Protein AF-A0A950UII6-F1 (afdb_monomer)

Sequence (165 aa):
MKGSTHRRCYCRDPKTGKPLGKSCPKLQGNRKHGSYSIRQELPPREDGTRRSFSRAGYESLKAAQADLNHIRALLGLADTDDPEGTALIAAMLEEVGAEKAPLPDVEETRRRLKSGQDLIGRLTVGEWLDQWLAGKRIRKSGLNRYEMDIRVHLKPHIGHHRLED

Solvent-accessible surface area (backbone atoms only — not comparable to full-atom values): 9520 Å² total; per-residue (Å²): 126,66,63,49,75,50,79,49,50,84,54,53,38,91,88,76,68,45,72,38,54,91,74,27,63,60,52,73,77,31,89,83,44,51,31,23,24,37,39,33,54,42,69,53,48,95,88,65,48,84,46,60,34,50,53,70,74,28,93,36,68,65,59,32,50,49,54,55,50,50,54,51,53,47,66,61,64,37,57,96,88,33,66,64,53,43,47,49,50,38,53,31,46,42,49,34,35,73,72,65,49,76,83,77,60,61,67,62,51,45,54,30,56,77,68,72,41,76,81,40,78,68,50,20,42,33,57,47,50,52,55,55,57,72,70,59,89,69,59,66,71,58,51,54,48,52,53,48,46,40,66,71,56,42,35,78,75,49,18,82,40,39,68,80,113

Structure (mmCIF, N/CA/C/O backbone):
data_AF-A0A950UII6-F1
#
_entry.id   AF-A0A950UII6-F1
#
loop_
_atom_site.group_PDB
_atom_site.id
_atom_site.type_symbol
_atom_site.label_atom_id
_atom_site.label_alt_id
_atom_site.label_comp_id
_atom_site.label_asym_id
_atom_site.label_entity_id
_atom_site.label_seq_id
_atom_site.pdbx_PDB_ins_code
_atom_site.Cartn_x
_atom_site.Cartn_y
_atom_site.Cartn_z
_atom_site.occupancy
_atom_site.B_iso_or_equiv
_atom_site.auth_seq_id
_atom_site.auth_comp_id
_atom_site.auth_asym_id
_atom_site.auth_atom_id
_atom_site.pdbx_PDB_model_num
ATOM 1 N N . MET A 1 1 ? 4.488 10.845 5.126 1.00 65.50 1 MET A N 1
ATOM 2 C CA . MET A 1 1 ? 3.059 10.553 4.834 1.00 65.50 1 MET A CA 1
ATOM 3 C C . MET A 1 1 ? 2.348 10.048 6.086 1.00 65.50 1 MET A C 1
ATOM 5 O O . MET A 1 1 ? 2.973 9.355 6.881 1.00 65.50 1 MET A O 1
ATOM 9 N N . LYS A 1 2 ? 1.071 10.397 6.300 1.00 83.75 2 LYS A N 1
ATOM 10 C CA . LYS A 1 2 ? 0.334 10.012 7.518 1.00 83.75 2 LYS A CA 1
ATOM 11 C C . LYS A 1 2 ? -0.281 8.616 7.364 1.00 83.75 2 LYS A C 1
ATOM 13 O O . LYS A 1 2 ? -0.979 8.342 6.394 1.00 83.75 2 LYS A O 1
ATOM 18 N N . GLY A 1 3 ? -0.052 7.766 8.359 1.00 91.69 3 GLY A N 1
ATOM 19 C CA . GLY A 1 3 ? -0.739 6.487 8.512 1.00 91.69 3 GLY A CA 1
ATOM 20 C C . GLY A 1 3 ? -1.225 6.320 9.940 1.00 91.69 3 GLY A C 1
ATOM 21 O O . GLY A 1 3 ? -0.603 6.839 10.868 1.00 91.69 3 GLY A O 1
ATOM 22 N N . SER A 1 4 ? -2.344 5.631 10.113 1.00 95.56 4 SER A N 1
ATOM 23 C CA . SER A 1 4 ? -2.997 5.464 11.407 1.00 95.56 4 SER A CA 1
ATOM 24 C C . SER A 1 4 ? -3.600 4.078 11.546 1.00 95.56 4 SER A C 1
ATOM 26 O O . SER A 1 4 ? -4.084 3.485 10.580 1.00 95.56 4 SER A O 1
ATOM 28 N N . THR A 1 5 ? -3.603 3.592 12.780 1.00 96.12 5 THR A N 1
ATOM 29 C CA . THR A 1 5 ? -4.408 2.450 13.198 1.00 96.12 5 THR A CA 1
ATOM 30 C C . THR A 1 5 ? -5.695 2.956 13.839 1.00 96.12 5 THR A C 1
ATOM 32 O O . THR A 1 5 ? -5.662 3.897 14.634 1.00 96.12 5 THR A O 1
ATOM 35 N N . HIS A 1 6 ? -6.823 2.316 13.567 1.00 92.38 6 HIS A N 1
ATOM 36 C CA . HIS A 1 6 ? -8.079 2.603 14.253 1.00 92.38 6 HIS A CA 1
ATOM 37 C C . HIS A 1 6 ? -8.842 1.313 14.549 1.00 92.38 6 HIS A C 1
ATOM 39 O O . HIS A 1 6 ? -8.631 0.290 13.905 1.00 92.38 6 HIS A O 1
ATOM 45 N N . ARG A 1 7 ? -9.773 1.359 15.504 1.00 91.62 7 ARG A N 1
ATOM 46 C CA . ARG A 1 7 ? -10.685 0.244 15.786 1.00 91.62 7 ARG A CA 1
ATOM 47 C C . ARG A 1 7 ? -12.067 0.551 15.228 1.00 91.62 7 ARG A C 1
ATOM 49 O O . ARG A 1 7 ? -12.566 1.664 15.394 1.00 91.62 7 ARG A O 1
ATOM 56 N N . ARG A 1 8 ? -12.684 -0.425 14.562 1.00 89.12 8 ARG A N 1
ATOM 57 C CA . ARG A 1 8 ? -14.028 -0.303 13.986 1.00 89.12 8 ARG A CA 1
ATOM 58 C C . ARG A 1 8 ? -14.898 -1.469 14.441 1.00 89.12 8 ARG A C 1
ATOM 60 O O . ARG A 1 8 ? -14.445 -2.607 14.464 1.00 89.12 8 ARG A O 1
ATOM 67 N N . CYS A 1 9 ? -16.153 -1.184 14.772 1.00 91.56 9 CYS A N 1
ATOM 68 C CA . CYS A 1 9 ? -17.200 -2.195 14.902 1.00 91.56 9 CYS A CA 1
ATOM 69 C C . CYS A 1 9 ? -18.303 -1.932 13.872 1.00 91.56 9 CYS A C 1
ATOM 71 O O . CYS A 1 9 ? -18.427 -0.817 13.361 1.00 91.56 9 CYS A O 1
ATOM 73 N N . TYR A 1 10 ? -19.111 -2.955 13.604 1.00 89.44 10 TYR A N 1
ATOM 74 C CA . TYR A 1 10 ? -20.252 -2.885 12.686 1.00 89.44 10 TYR A CA 1
ATOM 75 C C . TYR A 1 10 ? -21.601 -2.853 13.416 1.00 89.44 10 TYR A C 1
ATOM 77 O O . TYR A 1 10 ? -22.639 -3.086 12.801 1.00 89.44 10 TYR A O 1
ATOM 85 N N . CYS A 1 11 ? -21.612 -2.564 14.723 1.00 93.25 11 CYS A N 1
ATOM 86 C CA . CYS A 1 11 ? -22.861 -2.406 15.459 1.00 93.25 11 CYS A CA 1
ATOM 87 C C . CYS A 1 11 ? -23.710 -1.283 14.859 1.00 93.25 11 CYS A C 1
ATOM 89 O O . CYS A 1 11 ? -23.206 -0.204 14.535 1.00 93.25 11 CYS A O 1
ATOM 91 N N . ARG A 1 12 ? -25.009 -1.548 14.756 1.00 94.69 12 ARG A N 1
ATOM 92 C CA . ARG A 1 12 ? -26.017 -0.603 14.288 1.00 94.69 12 ARG A CA 1
ATOM 93 C C . ARG A 1 12 ? -26.917 -0.198 15.444 1.00 94.69 12 ARG A C 1
ATOM 95 O O . ARG A 1 12 ? -27.123 -0.975 16.375 1.00 94.69 12 ARG A O 1
ATOM 102 N N . ASP A 1 13 ? -27.405 1.028 15.384 1.00 92.25 13 ASP A N 1
ATOM 103 C CA . ASP A 1 13 ? -28.445 1.521 16.271 1.00 92.25 13 ASP A CA 1
ATOM 104 C C . ASP A 1 13 ? -29.728 0.701 16.036 1.00 92.25 13 ASP A C 1
ATOM 106 O O . ASP A 1 13 ? -30.201 0.658 14.897 1.00 92.25 13 ASP A O 1
ATOM 110 N N . PRO A 1 14 ? -30.302 0.057 17.068 1.00 90.94 14 PRO A N 1
ATOM 111 C CA . PRO A 1 14 ? -31.532 -0.719 16.928 1.00 90.94 14 PRO A CA 1
ATOM 112 C C . PRO A 1 14 ? -32.736 0.098 16.441 1.00 90.94 14 PRO A C 1
ATOM 114 O O . PRO A 1 14 ? -33.626 -0.464 15.813 1.00 90.94 14 PRO A O 1
ATOM 117 N N . LYS A 1 15 ? -32.780 1.407 16.725 1.00 92.19 15 LYS A N 1
ATOM 118 C CA . LYS A 1 15 ? -33.904 2.283 16.361 1.00 92.19 15 LYS A CA 1
ATOM 119 C C . LYS A 1 15 ? -33.768 2.852 14.954 1.00 92.19 15 LYS A C 1
ATOM 121 O O . LYS A 1 15 ? -34.756 2.961 14.240 1.00 92.19 15 LYS A O 1
ATOM 126 N N . THR A 1 16 ? -32.556 3.247 14.563 1.00 93.00 16 THR A N 1
ATOM 127 C CA . THR A 1 16 ? -32.321 3.952 13.288 1.00 93.00 16 THR A CA 1
ATOM 128 C C . THR A 1 16 ? -31.671 3.083 12.210 1.00 93.00 16 THR A C 1
ATOM 130 O O . THR A 1 16 ? -31.587 3.501 11.057 1.00 93.00 16 THR A O 1
ATOM 133 N N . GLY A 1 17 ? -31.152 1.901 12.561 1.00 91.81 17 GLY A N 1
ATOM 134 C CA . GLY A 1 17 ? -30.419 1.006 11.658 1.00 91.81 17 GLY A CA 1
ATOM 135 C C . GLY A 1 17 ? -29.048 1.534 11.208 1.00 91.81 17 GLY A C 1
ATOM 136 O O . GLY A 1 17 ? -28.323 0.843 10.481 1.00 91.81 17 GLY A O 1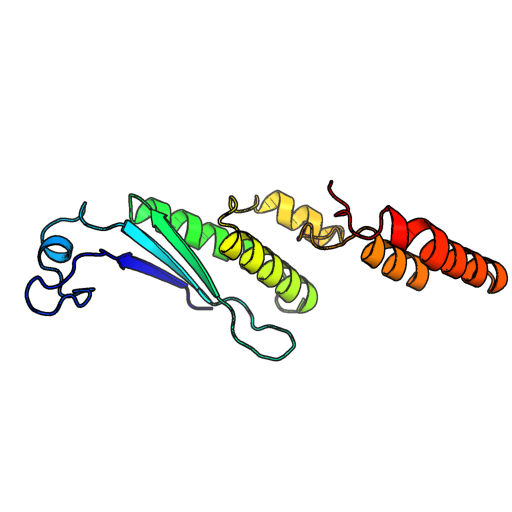
ATOM 137 N N . LYS A 1 18 ? -28.659 2.744 11.629 1.00 92.50 18 LYS A N 1
ATOM 138 C CA . LYS A 1 18 ? -27.408 3.399 11.229 1.00 92.50 18 LYS A CA 1
ATOM 139 C C . LYS A 1 18 ? -26.211 2.830 12.005 1.00 92.50 18 LYS A C 1
ATOM 141 O O . LYS A 1 18 ? -26.363 2.456 13.168 1.00 92.50 18 LYS A O 1
ATOM 146 N N . PRO A 1 19 ? -25.006 2.759 11.408 1.00 91.81 19 PRO A N 1
ATOM 147 C CA . PRO A 1 19 ? -23.803 2.336 12.125 1.00 91.81 19 PRO A CA 1
ATOM 148 C C . PRO A 1 19 ? -23.490 3.256 13.315 1.00 91.81 19 PRO A C 1
ATOM 150 O O . PRO A 1 19 ? -23.408 4.470 13.151 1.00 91.81 19 PRO A O 1
ATOM 153 N N . LEU A 1 20 ? -23.243 2.679 14.495 1.00 91.38 20 LEU A N 1
ATOM 154 C CA . LEU A 1 20 ? -22.905 3.434 15.713 1.00 91.38 20 LEU A CA 1
ATOM 155 C C . LEU A 1 20 ? -21.486 4.023 15.677 1.00 91.38 20 LEU A C 1
ATOM 157 O O . LEU A 1 20 ? -21.192 5.006 16.356 1.00 91.38 20 LEU A O 1
ATOM 161 N N . GLY A 1 21 ? -20.577 3.404 14.918 1.00 88.88 21 GLY A N 1
ATOM 162 C CA . GLY A 1 21 ? -19.193 3.858 14.792 1.00 88.88 21 GLY A CA 1
ATOM 163 C C . GLY A 1 21 ? -18.479 3.986 16.145 1.00 88.88 21 GLY A C 1
ATOM 164 O O . GLY A 1 21 ? -18.474 3.052 16.948 1.00 88.88 21 GLY A O 1
ATOM 165 N N . LYS A 1 22 ? -17.863 5.151 16.393 1.00 86.38 22 LYS A N 1
ATOM 166 C CA . LYS A 1 22 ? -17.130 5.455 17.639 1.00 86.38 22 LYS A CA 1
ATOM 167 C C . LYS A 1 22 ? -18.037 5.572 18.870 1.00 86.38 22 LYS A C 1
ATOM 169 O O . LYS A 1 22 ? -17.556 5.392 19.987 1.00 86.38 22 LYS A O 1
ATOM 174 N N . SER A 1 23 ? -19.326 5.837 18.669 1.00 88.88 23 SER A N 1
ATOM 175 C CA . SER A 1 23 ? -20.318 5.970 19.741 1.00 88.88 23 SER A CA 1
ATOM 176 C C . SER A 1 23 ? -20.848 4.621 20.227 1.00 88.88 23 SER A C 1
ATOM 178 O O . SER A 1 23 ? -21.702 4.582 21.103 1.00 88.88 23 SER A O 1
ATOM 180 N N . CYS A 1 24 ? -20.376 3.502 19.665 1.00 92.12 24 CYS A N 1
ATOM 181 C CA . CYS A 1 24 ? -20.796 2.178 20.100 1.00 92.12 24 CYS A CA 1
ATOM 182 C C . CYS A 1 24 ? -20.347 1.909 21.553 1.00 92.12 24 CYS A C 1
ATOM 184 O O . CYS A 1 24 ? -19.142 1.805 21.802 1.00 92.12 24 CYS A O 1
ATOM 186 N N . PRO A 1 25 ? -21.278 1.695 22.504 1.00 90.69 25 PRO A N 1
ATOM 187 C CA . PRO A 1 25 ? -20.917 1.442 23.901 1.00 90.69 25 PRO A CA 1
ATOM 188 C C . PRO A 1 25 ? -20.102 0.156 24.066 1.00 90.69 25 PRO A C 1
ATOM 190 O O . PRO A 1 25 ? -19.146 0.116 24.835 1.00 90.69 25 PRO A O 1
ATOM 193 N N . LYS A 1 26 ? -20.413 -0.884 23.276 1.00 90.56 26 LYS A N 1
ATOM 194 C CA . LYS A 1 26 ? -19.656 -2.148 23.264 1.00 90.56 26 LYS A CA 1
ATOM 195 C C . LYS A 1 26 ? -18.217 -1.941 22.799 1.00 90.56 26 LYS A C 1
ATOM 197 O O . LYS A 1 26 ? -17.312 -2.577 23.328 1.00 90.56 26 LYS A O 1
ATOM 202 N N . LEU A 1 27 ? -17.999 -1.030 21.847 1.00 90.44 27 LEU A N 1
ATOM 203 C CA . LEU A 1 27 ? -16.665 -0.671 21.373 1.00 90.44 27 LEU A CA 1
ATOM 204 C C . LEU A 1 27 ? -15.870 0.067 22.445 1.00 90.44 27 LEU A C 1
ATOM 206 O O . LEU A 1 27 ? -14.667 -0.139 22.527 1.00 90.44 27 LEU A O 1
ATOM 210 N N . GLN A 1 28 ? -16.500 0.922 23.248 1.00 85.88 28 GLN A N 1
ATOM 211 C CA . GLN A 1 28 ? -15.811 1.664 24.308 1.00 85.88 28 GLN A CA 1
ATOM 212 C C . GLN A 1 28 ? -15.541 0.784 25.538 1.00 85.88 28 GLN A C 1
ATOM 214 O O . GLN A 1 28 ? -14.437 0.812 26.075 1.00 85.88 28 GLN A O 1
ATOM 219 N N . GLY A 1 29 ? -16.516 -0.042 25.932 1.00 87.25 29 GLY A N 1
ATOM 220 C CA . GLY A 1 29 ? -16.453 -0.875 27.135 1.00 87.25 29 GLY A CA 1
ATOM 221 C C . GLY A 1 29 ? -15.699 -2.199 26.983 1.00 87.25 29 GLY A C 1
ATOM 222 O O . GLY A 1 29 ? -15.265 -2.762 27.983 1.00 87.25 29 GLY A O 1
ATOM 223 N N . ASN A 1 30 ? -15.507 -2.715 25.762 1.00 88.06 30 ASN A N 1
ATOM 224 C CA . ASN A 1 30 ? -14.820 -3.988 25.538 1.00 88.06 30 ASN A CA 1
ATOM 225 C C . ASN A 1 30 ? -13.742 -3.872 24.454 1.00 88.06 30 ASN A C 1
ATOM 227 O O . ASN A 1 30 ? -14.026 -3.631 23.281 1.00 88.06 30 ASN A O 1
ATOM 231 N N . ARG A 1 31 ? -12.481 -4.123 24.828 1.00 82.44 31 ARG A N 1
ATOM 232 C CA . ARG A 1 31 ? -11.347 -4.068 23.892 1.00 82.44 31 ARG A CA 1
ATOM 233 C C . ARG A 1 31 ? -11.380 -5.147 22.807 1.00 82.44 31 ARG A C 1
ATOM 235 O O . ARG A 1 31 ? -10.816 -4.903 21.745 1.00 82.44 31 ARG A O 1
ATOM 242 N N . LYS A 1 32 ? -12.047 -6.279 23.062 1.00 85.31 32 LYS A N 1
ATOM 243 C CA . LYS A 1 32 ? -12.266 -7.369 22.095 1.00 85.31 32 LYS A CA 1
ATOM 244 C C 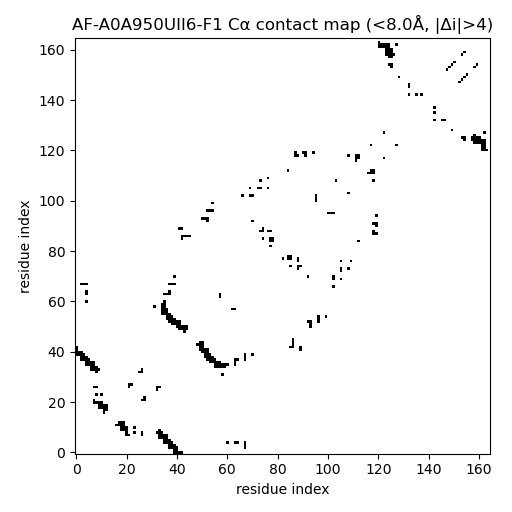. LYS A 1 32 ? -13.428 -7.089 21.136 1.00 85.31 32 LYS A C 1
ATOM 246 O O . LYS A 1 32 ? -13.679 -7.879 20.235 1.00 85.31 32 LYS A O 1
ATOM 251 N N . HIS A 1 33 ? -14.180 -6.005 21.342 1.00 90.75 33 HIS A N 1
ATOM 252 C CA . HIS A 1 33 ? -15.276 -5.650 20.454 1.00 90.75 33 HIS A CA 1
ATOM 253 C C . HIS A 1 33 ? -14.771 -4.851 19.249 1.00 90.75 33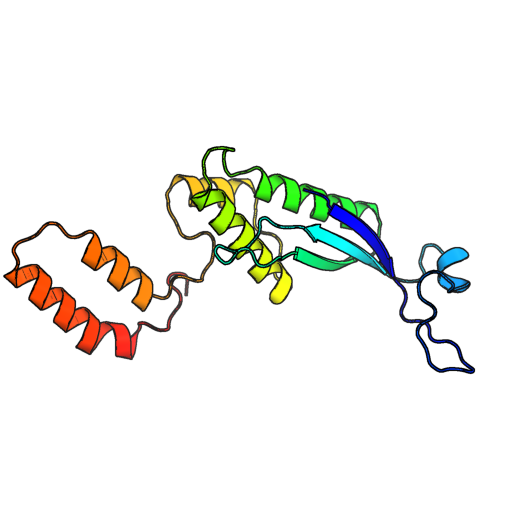 HIS A C 1
ATOM 255 O O . HIS A 1 33 ? -14.146 -3.801 19.398 1.00 90.75 33 HIS A O 1
ATOM 261 N N . GLY A 1 34 ? -15.112 -5.320 18.049 1.00 90.69 34 GLY A N 1
ATOM 262 C CA . GLY A 1 34 ? -14.625 -4.753 16.796 1.00 90.69 34 GLY A CA 1
ATOM 263 C C . GLY A 1 34 ? -13.226 -5.246 16.427 1.00 90.69 34 GLY A C 1
ATOM 264 O O . GLY A 1 34 ? -12.565 -5.931 17.199 1.00 90.69 34 GLY A O 1
ATOM 265 N N . SER A 1 35 ? -12.780 -4.880 15.231 1.00 93.06 35 SER A N 1
ATOM 266 C CA . SER A 1 35 ? -11.463 -5.239 14.702 1.00 93.06 35 SER A CA 1
ATOM 267 C C . SER A 1 35 ? -10.589 -4.001 14.566 1.00 93.06 35 SER A C 1
ATOM 269 O O . SER A 1 35 ? -11.084 -2.906 14.259 1.00 93.06 35 SER A O 1
ATOM 271 N N . TYR A 1 36 ? -9.284 -4.174 14.735 1.00 95.00 36 TYR A N 1
ATOM 272 C CA . TYR A 1 36 ? -8.328 -3.147 14.353 1.00 95.00 36 TYR A CA 1
ATOM 273 C C . TYR A 1 36 ? -8.216 -3.078 12.826 1.00 95.00 36 TYR A C 1
ATOM 275 O O . TYR A 1 36 ? -8.525 -4.018 12.087 1.00 95.00 36 TYR A O 1
ATOM 283 N N . SER A 1 37 ? -7.860 -1.905 12.333 1.00 95.38 37 SER A N 1
ATOM 284 C CA . SER A 1 37 ? -7.689 -1.606 10.918 1.00 95.38 37 SER A CA 1
ATOM 285 C C . SER A 1 37 ? -6.599 -0.564 10.763 1.00 95.38 37 SER A C 1
ATOM 287 O O . SER A 1 37 ? -6.337 0.215 11.684 1.00 95.38 37 SER A O 1
ATOM 289 N N . ILE A 1 38 ? -5.990 -0.540 9.589 1.00 97.12 38 ILE A N 1
ATOM 290 C CA . ILE A 1 38 ? -4.964 0.418 9.219 1.00 97.12 38 ILE A CA 1
ATOM 291 C C . ILE A 1 38 ? -5.399 1.212 8.001 1.00 97.12 38 ILE A C 1
ATOM 293 O O . ILE A 1 38 ? -6.121 0.722 7.125 1.00 97.12 38 ILE A O 1
ATOM 297 N N . ARG A 1 39 ? -4.927 2.452 7.955 1.00 97.00 39 ARG A N 1
ATOM 298 C CA . ARG A 1 39 ? -4.977 3.305 6.777 1.00 97.00 39 ARG A CA 1
ATOM 299 C C . ARG A 1 39 ? -3.648 4.032 6.647 1.00 97.00 39 ARG A C 1
ATOM 301 O O . ARG A 1 39 ? -3.227 4.693 7.594 1.00 97.00 39 ARG A O 1
ATOM 308 N N . GLN A 1 40 ? -3.022 3.932 5.485 1.00 97.56 40 GLN A N 1
ATOM 309 C CA . GLN A 1 40 ? -1.789 4.629 5.137 1.00 97.56 40 GLN A CA 1
ATOM 310 C 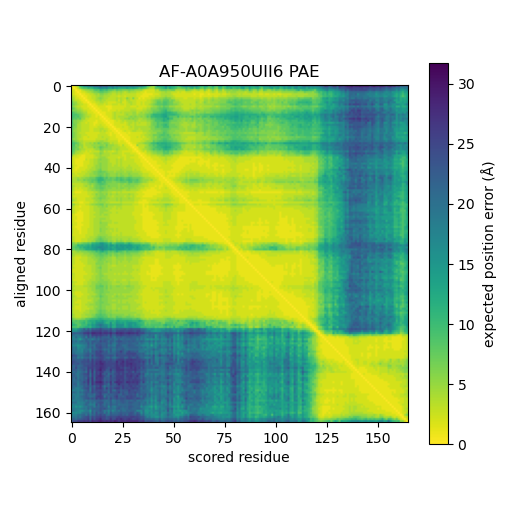C . GLN A 1 40 ? -2.034 5.399 3.840 1.00 97.56 40 GLN A C 1
ATOM 312 O O . GLN A 1 40 ? -2.414 4.811 2.831 1.00 97.56 40 GLN A O 1
ATOM 317 N N . GLU A 1 41 ? -1.849 6.717 3.870 1.00 96.94 41 GLU A N 1
ATOM 318 C CA . GLU A 1 41 ? -1.810 7.500 2.631 1.00 96.94 41 GLU A CA 1
ATOM 319 C C . GLU A 1 41 ? -0.565 7.087 1.839 1.00 96.94 41 GLU A C 1
ATOM 321 O O . GLU A 1 41 ? 0.524 6.971 2.418 1.00 96.94 41 GLU A O 1
ATOM 326 N N . LEU A 1 42 ? -0.747 6.839 0.545 1.00 95.88 42 LEU A N 1
ATOM 327 C CA . LEU A 1 42 ? 0.324 6.503 -0.387 1.00 95.88 42 LEU A CA 1
ATOM 328 C C . LEU A 1 42 ? 0.689 7.756 -1.202 1.00 95.88 42 LEU A C 1
ATOM 330 O O . LEU A 1 42 ? -0.131 8.678 -1.286 1.00 95.88 42 LEU A O 1
ATOM 334 N N . PRO A 1 43 ? 1.887 7.806 -1.813 1.00 93.69 43 PRO A N 1
ATOM 335 C CA . PRO A 1 43 ? 2.202 8.799 -2.837 1.00 93.69 43 PRO A CA 1
ATOM 336 C C . PRO A 1 43 ? 1.080 8.881 -3.885 1.00 93.69 43 PRO A C 1
ATOM 338 O O . PRO A 1 43 ? 0.501 7.837 -4.209 1.00 93.69 43 PRO A O 1
ATOM 341 N N . PRO A 1 44 ? 0.735 10.076 -4.394 1.00 92.12 44 PRO A N 1
ATOM 342 C CA . PRO A 1 44 ? -0.316 10.221 -5.398 1.00 92.12 44 PRO A CA 1
ATOM 343 C C . PRO A 1 44 ? 0.028 9.459 -6.686 1.00 92.12 44 PRO A C 1
ATOM 345 O O . PRO A 1 44 ? 1.158 9.007 -6.886 1.00 92.12 44 PRO A O 1
ATOM 348 N N . ARG A 1 45 ? -0.977 9.277 -7.541 1.00 88.94 45 ARG A N 1
ATOM 349 C CA . ARG A 1 45 ? -0.770 8.804 -8.914 1.00 88.94 45 ARG A CA 1
ATOM 350 C C . ARG A 1 45 ? -0.148 9.917 -9.768 1.00 88.94 45 ARG A C 1
ATOM 352 O O . ARG A 1 45 ? -0.118 11.072 -9.346 1.00 88.94 45 ARG A O 1
ATOM 359 N N . GLU A 1 46 ? 0.299 9.578 -10.975 1.00 82.19 46 GLU A N 1
ATOM 360 C CA . GLU A 1 46 ? 0.858 10.548 -11.934 1.00 82.19 46 GLU A CA 1
ATOM 361 C C . GLU A 1 46 ? -0.131 11.664 -12.300 1.00 82.19 46 GLU A C 1
ATOM 363 O O . GLU A 1 46 ? 0.260 12.817 -12.443 1.00 82.19 46 GLU A O 1
ATOM 368 N N . ASP A 1 47 ? -1.427 11.346 -12.359 1.00 85.81 47 ASP A N 1
ATOM 369 C CA . ASP A 1 47 ? -2.511 12.313 -12.586 1.00 85.81 47 ASP A CA 1
ATOM 370 C C . ASP A 1 47 ? -2.821 13.202 -11.359 1.00 85.81 47 ASP A C 1
ATOM 372 O O . ASP A 1 47 ? -3.760 14.000 -11.375 1.00 85.81 47 ASP A O 1
ATOM 376 N N . GLY A 1 48 ? -2.058 13.060 -10.270 1.00 88.38 48 GLY A N 1
ATOM 377 C CA . GLY A 1 48 ? -2.236 13.792 -9.017 1.00 88.38 48 GLY A CA 1
ATOM 378 C C . GLY A 1 48 ? -3.375 13.274 -8.134 1.00 88.38 48 GLY A C 1
ATOM 379 O O . GLY A 1 48 ? -3.578 13.791 -7.029 1.00 88.38 48 GLY A O 1
ATOM 380 N N . THR A 1 49 ? -4.119 12.249 -8.561 1.00 91.56 49 THR A N 1
ATOM 381 C CA . THR A 1 49 ? -5.198 11.686 -7.747 1.00 91.56 49 THR A CA 1
ATOM 382 C C . THR A 1 49 ? -4.646 10.961 -6.521 1.00 91.56 49 THR A C 1
ATOM 384 O O . THR A 1 49 ? -3.562 10.366 -6.504 1.00 91.56 49 THR A O 1
ATOM 387 N N . ARG A 1 50 ? -5.410 11.041 -5.428 1.00 94.38 50 ARG A N 1
ATOM 388 C CA . ARG A 1 50 ? -5.024 10.462 -4.140 1.00 94.38 50 ARG A CA 1
ATOM 389 C C . ARG A 1 50 ? -5.289 8.963 -4.118 1.00 94.38 50 ARG A C 1
ATOM 391 O O . ARG A 1 50 ? -6.355 8.511 -4.525 1.00 94.38 50 ARG A O 1
ATOM 398 N N . ARG A 1 51 ? -4.374 8.219 -3.497 1.00 94.44 51 ARG A N 1
ATOM 399 C CA . ARG A 1 51 ? -4.539 6.796 -3.181 1.00 94.44 51 ARG A CA 1
ATOM 400 C C . ARG A 1 51 ? -4.108 6.479 -1.755 1.00 94.44 51 ARG A C 1
ATOM 402 O O . ARG A 1 51 ? -3.333 7.202 -1.130 1.00 94.44 51 ARG A O 1
ATOM 409 N N . SER A 1 52 ? -4.647 5.393 -1.213 1.00 95.69 52 SER A N 1
ATOM 410 C CA . SER A 1 52 ? -4.372 4.966 0.157 1.00 95.69 52 SER A CA 1
ATOM 411 C C . SER A 1 52 ? -4.421 3.454 0.279 1.00 95.69 52 SER A C 1
ATOM 413 O O . SER A 1 52 ? -5.333 2.830 -0.257 1.00 95.69 52 SER A O 1
ATOM 415 N N . PHE A 1 53 ? -3.532 2.895 1.087 1.00 97.31 53 PHE A N 1
ATOM 416 C CA . PHE A 1 53 ? -3.628 1.520 1.543 1.00 97.31 53 PHE A CA 1
ATOM 417 C C . PHE A 1 53 ? -4.587 1.437 2.732 1.00 97.31 53 PHE A C 1
ATOM 419 O O . PHE A 1 53 ? -4.480 2.225 3.679 1.00 97.31 53 PHE A O 1
ATOM 426 N N . SER A 1 54 ? -5.495 0.461 2.734 1.00 95.81 54 SER A N 1
ATOM 427 C CA . SER A 1 54 ? -6.283 0.133 3.920 1.00 95.81 54 SER A CA 1
ATOM 428 C C . SER A 1 54 ? -6.466 -1.368 4.071 1.00 95.81 54 SER A C 1
ATOM 430 O O . SER A 1 54 ? -6.751 -2.067 3.106 1.00 95.81 54 SER A O 1
ATOM 432 N N . ARG A 1 55 ? -6.338 -1.853 5.307 1.00 95.56 55 ARG A N 1
ATOM 433 C CA . ARG A 1 55 ? -6.612 -3.245 5.672 1.00 95.56 55 ARG A CA 1
ATOM 434 C C . ARG A 1 55 ? -7.316 -3.296 7.021 1.00 95.56 55 ARG A C 1
ATOM 436 O O . ARG A 1 55 ? -7.054 -2.477 7.899 1.00 95.56 55 ARG A O 1
ATOM 443 N N . ALA A 1 56 ? -8.229 -4.241 7.184 1.00 93.44 56 ALA A N 1
ATOM 444 C CA . ALA A 1 56 ? -8.998 -4.455 8.405 1.00 93.44 56 ALA A CA 1
ATOM 445 C C . ALA A 1 56 ? -8.921 -5.924 8.833 1.00 93.44 56 ALA A C 1
ATOM 447 O O . ALA A 1 56 ? -8.423 -6.756 8.083 1.00 93.44 56 ALA A O 1
ATOM 448 N N . GLY A 1 57 ? -9.446 -6.236 10.020 1.00 92.88 57 GLY A N 1
ATOM 449 C CA . GLY A 1 57 ? -9.525 -7.613 10.519 1.00 92.88 57 GLY A CA 1
ATOM 450 C C . GLY A 1 57 ? -8.408 -8.005 11.484 1.00 92.88 57 GLY A C 1
ATOM 451 O O . GLY A 1 57 ? -8.297 -9.171 11.833 1.00 92.88 57 GLY A O 1
ATOM 452 N N . TYR A 1 58 ? -7.606 -7.053 11.960 1.00 94.69 58 TYR A N 1
ATOM 453 C CA . TYR A 1 58 ? -6.566 -7.347 12.943 1.00 94.69 58 TYR A CA 1
ATOM 454 C C . TYR A 1 58 ? -7.168 -7.595 14.331 1.00 94.69 58 TYR A C 1
ATOM 456 O O . TYR A 1 58 ? -7.989 -6.806 14.817 1.00 94.69 58 TYR A O 1
ATOM 464 N N . GLU A 1 59 ? -6.692 -8.645 14.998 1.00 91.38 59 GLU A N 1
ATOM 465 C CA . GLU A 1 59 ? -7.120 -9.023 16.351 1.00 91.38 59 GLU A CA 1
ATOM 466 C C . GLU A 1 59 ? -6.552 -8.104 17.441 1.00 91.38 59 GLU A C 1
ATOM 468 O O . GLU A 1 59 ? -7.139 -7.950 18.513 1.00 91.38 59 GLU A O 1
ATOM 473 N N . SER A 1 60 ? -5.413 -7.457 17.177 1.00 93.25 60 SER A N 1
ATOM 474 C CA . SER A 1 60 ? -4.740 -6.591 18.143 1.00 93.25 60 SER A CA 1
ATOM 475 C C . SER A 1 60 ? -4.184 -5.319 17.511 1.00 93.25 60 SER A C 1
ATOM 477 O O . SER A 1 60 ? -3.844 -5.276 16.326 1.00 93.25 60 SER A O 1
ATOM 479 N N . LEU A 1 61 ? -4.033 -4.280 18.341 1.00 94.06 61 LEU 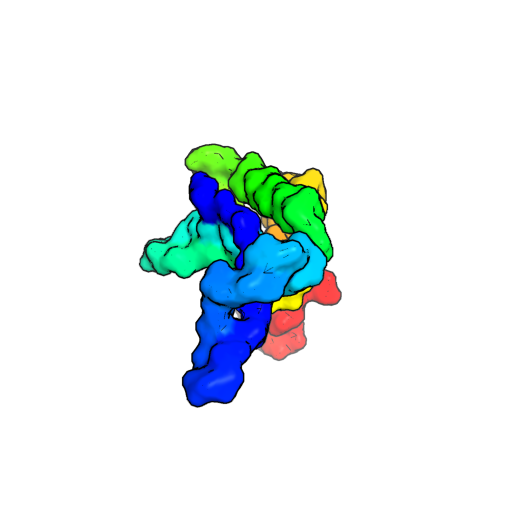A N 1
ATOM 480 C CA . LEU A 1 61 ? -3.343 -3.048 17.959 1.00 94.06 61 LEU A CA 1
ATOM 481 C C . LEU A 1 61 ? -1.897 -3.328 17.533 1.00 94.06 61 LEU A C 1
ATOM 483 O O . LEU A 1 61 ? -1.419 -2.719 16.585 1.00 94.06 61 LEU A O 1
ATOM 487 N N . LYS A 1 62 ? -1.217 -4.260 18.215 1.00 96.44 62 LYS A N 1
ATOM 488 C CA . LYS A 1 62 ? 0.170 -4.631 17.916 1.00 96.44 62 LYS A CA 1
ATOM 489 C C . LYS A 1 62 ? 0.301 -5.216 16.508 1.00 96.44 62 LYS A C 1
ATOM 491 O O . LYS A 1 62 ? 1.187 -4.792 15.780 1.00 96.44 62 LYS A O 1
ATOM 496 N N . ALA A 1 63 ? -0.596 -6.125 16.116 1.00 96.56 63 ALA A N 1
ATOM 497 C CA . ALA A 1 63 ? -0.606 -6.698 14.768 1.00 96.56 63 ALA A CA 1
ATOM 498 C C . ALA A 1 63 ? -0.872 -5.627 13.697 1.00 96.56 63 ALA A C 1
ATOM 500 O O . ALA A 1 63 ? -0.131 -5.524 12.727 1.00 96.56 63 ALA A O 1
ATOM 501 N N . ALA A 1 64 ? -1.865 -4.758 13.922 1.00 96.94 64 ALA A N 1
ATOM 502 C CA . ALA A 1 64 ? -2.137 -3.638 13.022 1.00 96.94 64 ALA A CA 1
ATOM 503 C C . ALA A 1 64 ? -0.931 -2.685 12.903 1.00 96.94 64 ALA A C 1
ATOM 505 O O . ALA A 1 64 ? -0.585 -2.236 11.814 1.00 96.94 64 ALA A O 1
ATOM 506 N N . GLN A 1 65 ? -0.266 -2.379 14.018 1.00 97.31 65 GLN A N 1
ATOM 507 C CA . GLN A 1 65 ? 0.903 -1.503 14.021 1.00 97.31 65 GLN A CA 1
ATOM 508 C C . GLN A 1 65 ? 2.115 -2.142 13.329 1.00 97.31 65 GLN A C 1
ATOM 510 O O . GLN A 1 65 ? 2.881 -1.420 12.695 1.00 97.31 65 GLN A O 1
ATOM 515 N N . ALA A 1 66 ? 2.279 -3.465 13.425 1.00 97.88 66 ALA A N 1
ATOM 516 C CA . ALA A 1 66 ? 3.329 -4.200 12.725 1.00 97.88 66 ALA A CA 1
ATOM 517 C C . ALA A 1 66 ? 3.167 -4.084 11.201 1.00 97.88 66 ALA A C 1
ATOM 519 O O . ALA A 1 66 ? 4.090 -3.606 10.546 1.00 97.88 66 ALA A O 1
ATOM 520 N N . ASP A 1 67 ? 1.980 -4.377 10.659 1.00 97.56 67 ASP A N 1
ATOM 521 C CA . ASP A 1 67 ? 1.698 -4.196 9.225 1.00 97.56 67 ASP A CA 1
ATOM 522 C C . ASP A 1 67 ? 1.865 -2.733 8.790 1.00 97.56 67 ASP A C 1
ATOM 524 O O . ASP A 1 67 ? 2.430 -2.454 7.735 1.00 97.56 67 ASP A O 1
ATOM 528 N N . LEU A 1 68 ? 1.421 -1.770 9.609 1.00 97.81 68 LEU A N 1
ATOM 529 C CA . LEU A 1 68 ? 1.605 -0.349 9.300 1.00 97.81 68 LEU A CA 1
ATOM 530 C C . LEU A 1 68 ? 3.091 0.036 9.225 1.00 97.81 68 LEU A C 1
ATOM 532 O O . LEU A 1 68 ? 3.476 0.830 8.367 1.00 97.81 68 LEU A O 1
ATOM 536 N N 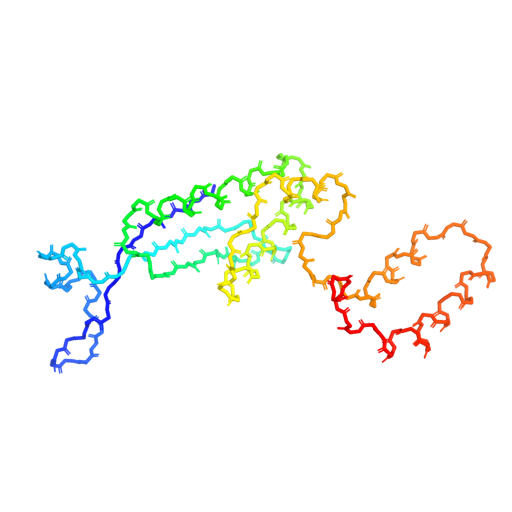. ASN A 1 69 ? 3.927 -0.511 10.109 1.00 97.62 69 ASN A N 1
ATOM 537 C CA . ASN A 1 69 ? 5.372 -0.302 10.066 1.00 97.62 69 ASN A CA 1
ATOM 538 C C . ASN A 1 69 ? 6.005 -0.994 8.854 1.00 97.62 69 ASN A C 1
ATOM 540 O O . ASN A 1 69 ? 6.867 -0.399 8.217 1.00 97.62 69 ASN A O 1
ATOM 544 N N . HIS A 1 70 ? 5.541 -2.192 8.492 1.00 97.88 70 HIS A N 1
ATOM 545 C CA . HIS A 1 70 ? 5.987 -2.913 7.298 1.00 97.88 70 HIS A CA 1
ATOM 546 C C . HIS A 1 70 ? 5.692 -2.116 6.023 1.00 97.88 70 HIS A C 1
ATOM 548 O O . HIS A 1 70 ? 6.578 -1.904 5.203 1.00 97.88 70 HIS A O 1
ATOM 554 N N . ILE A 1 71 ? 4.481 -1.572 5.888 1.00 97.44 71 ILE A N 1
ATOM 555 C CA . ILE A 1 71 ? 4.111 -0.710 4.753 1.00 97.44 71 ILE A CA 1
ATOM 556 C C . ILE A 1 71 ? 4.992 0.543 4.702 1.00 97.44 71 ILE A C 1
ATOM 558 O O . ILE A 1 71 ? 5.399 0.970 3.625 1.00 97.44 71 ILE A O 1
ATOM 562 N N . ARG A 1 72 ? 5.312 1.139 5.857 1.00 96.12 72 ARG A N 1
ATOM 563 C CA . ARG A 1 72 ? 6.231 2.286 5.925 1.00 96.12 72 ARG A CA 1
ATOM 564 C C . ARG A 1 72 ? 7.654 1.911 5.522 1.00 96.12 72 ARG A C 1
ATOM 566 O O . ARG A 1 72 ? 8.302 2.721 4.874 1.00 96.12 72 ARG A O 1
ATOM 573 N N . ALA A 1 73 ? 8.114 0.715 5.881 1.00 96.88 73 ALA A N 1
ATOM 574 C CA . ALA A 1 73 ? 9.411 0.207 5.455 1.00 96.88 73 ALA A CA 1
ATOM 575 C C . ALA A 1 73 ? 9.455 0.006 3.934 1.00 96.88 73 ALA A C 1
ATOM 577 O O . ALA A 1 73 ? 10.407 0.453 3.309 1.00 96.88 73 ALA A O 1
ATOM 578 N N . LEU A 1 74 ? 8.398 -0.565 3.337 1.00 96.81 74 LEU A N 1
ATOM 579 C CA . LEU A 1 74 ? 8.267 -0.689 1.880 1.00 96.81 74 LEU A CA 1
ATOM 580 C C . LEU A 1 74 ? 8.300 0.682 1.197 1.00 96.81 74 LEU A C 1
ATOM 582 O O . LEU A 1 74 ? 9.080 0.880 0.278 1.00 96.81 74 LEU A O 1
ATOM 586 N N . LEU A 1 75 ? 7.516 1.653 1.680 1.00 94.88 75 LEU A N 1
ATOM 587 C CA . LEU A 1 75 ? 7.527 3.029 1.159 1.00 94.88 75 LEU A CA 1
ATOM 588 C C . LEU A 1 75 ? 8.885 3.728 1.293 1.00 94.88 75 LEU A C 1
ATOM 590 O O . LEU A 1 75 ? 9.151 4.654 0.540 1.00 94.88 75 LEU A O 1
ATOM 594 N N . GLY A 1 76 ? 9.711 3.317 2.256 1.00 94.75 76 GLY A N 1
ATOM 595 C CA . GLY A 1 76 ? 11.059 3.842 2.460 1.00 94.75 76 GLY A CA 1
ATOM 596 C C . GLY A 1 76 ? 12.141 3.143 1.636 1.00 94.75 76 GLY A C 1
ATOM 597 O O . GLY A 1 76 ? 13.313 3.379 1.901 1.00 94.75 76 GLY A O 1
ATOM 598 N N . LEU A 1 77 ? 11.779 2.249 0.706 1.00 93.88 77 LEU A N 1
ATOM 599 C CA . LEU A 1 77 ? 12.745 1.580 -0.172 1.00 93.88 77 LEU A CA 1
ATOM 600 C C . LEU A 1 77 ? 13.210 2.446 -1.344 1.00 93.88 77 LEU A C 1
ATOM 602 O O . LEU A 1 77 ? 14.319 2.221 -1.819 1.00 93.88 77 LEU A O 1
ATOM 606 N N . ALA A 1 78 ? 12.376 3.377 -1.814 1.00 89.38 78 ALA A N 1
ATOM 607 C CA . ALA A 1 78 ? 12.769 4.346 -2.831 1.00 89.38 78 ALA A CA 1
ATOM 608 C C . ALA A 1 78 ? 13.483 5.532 -2.177 1.00 89.38 78 ALA A C 1
ATOM 610 O O . ALA A 1 78 ? 13.051 6.028 -1.128 1.00 89.38 78 ALA A O 1
ATOM 611 N N . ASP A 1 79 ? 14.562 5.980 -2.814 1.00 83.50 79 ASP A N 1
ATOM 612 C CA . ASP A 1 79 ? 15.281 7.181 -2.410 1.00 83.50 79 ASP A CA 1
ATOM 613 C C . ASP A 1 79 ? 14.427 8.435 -2.679 1.00 83.50 79 ASP A C 1
ATOM 615 O O . ASP A 1 79 ? 13.458 8.426 -3.439 1.00 83.50 79 ASP A O 1
ATOM 619 N N . THR A 1 80 ? 14.743 9.546 -2.009 1.00 81.06 80 THR A N 1
ATOM 620 C CA . THR A 1 80 ? 13.909 10.767 -2.081 1.00 81.06 80 THR A CA 1
ATOM 621 C C . THR A 1 80 ? 13.935 11.424 -3.469 1.00 81.06 80 THR A C 1
ATOM 623 O O . THR A 1 80 ? 13.012 12.156 -3.822 1.00 81.06 80 THR A O 1
ATOM 626 N N . ASP A 1 81 ? 14.976 11.155 -4.252 1.00 83.94 81 ASP A N 1
ATOM 627 C CA . ASP A 1 81 ? 15.193 11.586 -5.632 1.00 83.94 81 ASP A CA 1
ATOM 628 C C . ASP A 1 81 ? 14.774 10.534 -6.676 1.00 83.94 81 ASP A C 1
ATOM 630 O O . ASP A 1 81 ? 15.001 10.742 -7.867 1.00 83.94 81 ASP A O 1
ATOM 634 N N . ASP A 1 82 ? 14.102 9.457 -6.252 1.00 84.19 82 ASP A N 1
ATOM 635 C CA . ASP A 1 82 ? 13.579 8.397 -7.117 1.00 84.19 82 ASP A CA 1
ATOM 636 C C . ASP A 1 82 ? 12.033 8.434 -7.198 1.00 84.19 82 ASP A C 1
ATOM 638 O O . ASP A 1 82 ? 11.323 7.683 -6.506 1.00 84.19 82 ASP A O 1
ATOM 642 N N . PRO A 1 83 ? 11.458 9.337 -8.021 1.00 85.81 83 PRO A N 1
ATOM 643 C CA . PRO A 1 83 ? 10.012 9.419 -8.201 1.00 85.81 83 PRO A CA 1
ATOM 644 C C . PRO A 1 83 ? 9.437 8.175 -8.893 1.00 85.81 83 PRO A C 1
ATOM 646 O O . PRO A 1 83 ? 8.286 7.824 -8.631 1.00 85.81 83 PRO A O 1
ATOM 649 N N . GLU A 1 84 ? 10.225 7.496 -9.730 1.00 83.38 84 GLU A N 1
ATOM 650 C CA . GLU A 1 84 ? 9.814 6.291 -10.452 1.00 83.3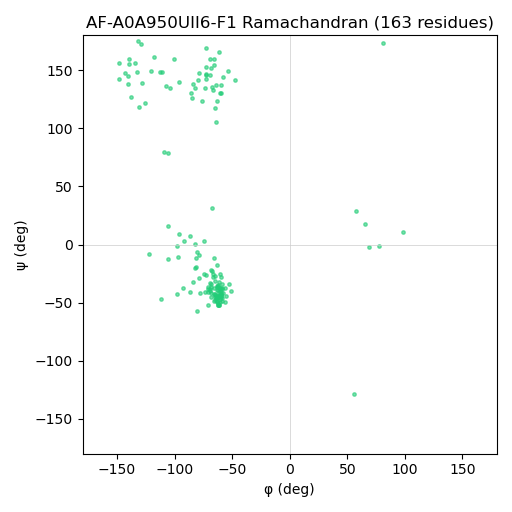8 84 GLU A CA 1
ATOM 651 C C . GLU A 1 84 ? 9.671 5.106 -9.490 1.00 83.38 84 GLU A C 1
ATOM 653 O O . GLU A 1 84 ? 8.588 4.524 -9.379 1.00 83.38 84 GLU A O 1
ATOM 658 N N . GLY A 1 85 ? 10.696 4.817 -8.685 1.00 87.19 85 GLY A N 1
ATOM 659 C CA . GLY A 1 85 ? 10.630 3.787 -7.650 1.00 87.19 85 GLY A CA 1
ATOM 660 C C . GLY A 1 85 ? 9.557 4.077 -6.603 1.00 87.19 85 GLY A C 1
ATOM 661 O O . GLY A 1 85 ? 8.819 3.176 -6.189 1.00 87.19 85 GLY A O 1
ATOM 662 N N . THR A 1 86 ? 9.376 5.350 -6.235 1.00 91.00 86 THR A N 1
ATOM 663 C CA . THR A 1 86 ? 8.277 5.772 -5.353 1.00 91.00 86 THR A CA 1
ATOM 664 C C . THR A 1 86 ? 6.911 5.441 -5.963 1.00 91.00 86 THR A C 1
ATOM 666 O O . THR A 1 86 ? 6.025 4.926 -5.266 1.00 91.00 86 THR A O 1
ATOM 669 N N . ALA A 1 87 ? 6.721 5.717 -7.257 1.00 88.69 87 ALA A N 1
ATOM 670 C CA . ALA A 1 87 ? 5.482 5.421 -7.966 1.00 88.69 87 ALA A CA 1
ATOM 671 C C . ALA A 1 87 ? 5.219 3.910 -8.044 1.00 88.69 87 ALA A C 1
ATOM 673 O O . ALA A 1 87 ? 4.084 3.498 -7.767 1.00 88.69 87 ALA A O 1
ATOM 674 N N . LEU A 1 88 ? 6.255 3.107 -8.324 1.00 88.44 88 LEU A N 1
ATOM 675 C CA . LEU A 1 88 ? 6.204 1.642 -8.395 1.00 88.44 88 LEU A CA 1
ATOM 676 C C . LEU A 1 88 ? 5.806 1.010 -7.056 1.00 88.44 88 LEU A C 1
ATOM 678 O O . LEU A 1 88 ? 4.827 0.265 -6.995 1.00 88.44 88 LEU A O 1
ATOM 682 N N . ILE A 1 89 ? 6.482 1.357 -5.955 1.00 93.19 89 ILE A N 1
ATOM 683 C CA . ILE A 1 89 ? 6.160 0.821 -4.618 1.00 93.19 89 ILE A CA 1
ATOM 684 C C . ILE A 1 89 ? 4.721 1.168 -4.227 1.00 93.19 89 ILE A C 1
ATOM 686 O O . ILE A 1 89 ? 3.979 0.345 -3.684 1.00 93.19 89 ILE A O 1
ATOM 690 N N . ALA A 1 90 ? 4.304 2.404 -4.482 1.00 93.62 90 ALA A N 1
ATOM 691 C CA . ALA A 1 90 ? 2.967 2.852 -4.135 1.00 93.62 90 ALA A CA 1
ATOM 692 C C . ALA A 1 90 ? 1.886 2.176 -5.001 1.00 93.62 90 ALA A C 1
ATOM 694 O O . ALA A 1 90 ? 0.794 1.888 -4.510 1.00 93.62 90 ALA A O 1
ATOM 695 N N . ALA A 1 91 ? 2.196 1.872 -6.261 1.00 91.75 91 ALA A N 1
ATOM 696 C CA . ALA A 1 91 ? 1.340 1.128 -7.178 1.00 91.75 91 ALA A CA 1
ATOM 697 C C . ALA A 1 91 ? 1.223 -0.360 -6.800 1.00 91.75 91 ALA A C 1
ATOM 699 O O . ALA A 1 91 ? 0.113 -0.901 -6.849 1.00 91.75 91 ALA A O 1
ATOM 700 N N . MET A 1 92 ? 2.319 -0.973 -6.345 1.00 93.06 92 MET A N 1
ATOM 701 C CA . MET A 1 92 ? 2.360 -2.317 -5.761 1.00 93.06 92 MET A CA 1
ATOM 702 C C . MET A 1 92 ? 1.497 -2.397 -4.494 1.00 93.06 92 MET A C 1
ATOM 704 O O . MET A 1 92 ? 0.619 -3.248 -4.382 1.00 93.06 92 MET A O 1
ATOM 708 N N . LEU A 1 93 ? 1.698 -1.483 -3.536 1.00 95.56 93 LEU A N 1
ATOM 709 C CA . LEU A 1 93 ? 0.936 -1.464 -2.282 1.00 95.56 93 LEU A CA 1
ATOM 710 C C . LEU A 1 93 ? -0.566 -1.286 -2.519 1.00 95.56 93 LEU A C 1
ATOM 712 O O . LEU A 1 93 ? -1.381 -1.878 -1.814 1.00 95.56 93 LEU A O 1
ATOM 716 N N . GLU A 1 94 ? -0.944 -0.479 -3.504 1.00 93.88 94 GLU A N 1
ATOM 717 C CA . GLU A 1 94 ? -2.339 -0.317 -3.894 1.00 93.88 94 GLU A CA 1
ATOM 718 C C . GLU A 1 94 ? -2.972 -1.627 -4.394 1.00 93.88 94 GLU A C 1
ATOM 720 O O . GLU A 1 94 ? -4.088 -1.936 -3.976 1.00 93.88 94 GLU A O 1
ATOM 725 N N . GLU A 1 95 ? -2.254 -2.423 -5.196 1.00 90.00 95 GLU A N 1
ATOM 726 C CA . GLU A 1 95 ? -2.697 -3.761 -5.634 1.00 90.00 95 GLU A CA 1
ATOM 727 C C . GLU A 1 95 ? -2.864 -4.708 -4.448 1.00 90.00 95 GLU A C 1
ATOM 729 O O . GLU A 1 95 ? -3.943 -5.252 -4.225 1.00 90.00 95 GLU A O 1
ATOM 734 N N . VAL A 1 96 ? -1.829 -4.806 -3.609 1.00 93.88 96 VAL A N 1
ATOM 735 C CA . VAL A 1 96 ? -1.828 -5.648 -2.404 1.00 93.88 96 VAL A CA 1
ATOM 736 C C . VAL A 1 96 ? -2.993 -5.294 -1.473 1.00 93.88 96 VAL A C 1
ATOM 738 O O . VAL A 1 96 ? -3.602 -6.163 -0.843 1.00 93.88 96 VAL A O 1
ATOM 741 N N . GLY A 1 97 ? -3.322 -4.004 -1.366 1.00 93.94 97 GLY A N 1
ATOM 742 C CA . GLY A 1 97 ? -4.471 -3.522 -0.607 1.00 93.94 97 GLY A CA 1
ATOM 743 C C . GLY A 1 97 ? -5.810 -3.915 -1.237 1.00 93.94 97 GLY A C 1
ATOM 744 O O . GLY A 1 97 ? -6.704 -4.369 -0.518 1.00 93.94 97 GLY A O 1
ATOM 745 N N . ALA A 1 98 ? -5.946 -3.756 -2.556 1.00 90.75 98 ALA A N 1
ATOM 746 C CA . ALA A 1 98 ? -7.161 -4.073 -3.304 1.00 90.75 98 ALA A CA 1
ATOM 747 C C . ALA A 1 98 ? -7.482 -5.577 -3.281 1.00 90.75 98 ALA A C 1
ATOM 749 O O . ALA A 1 98 ? -8.616 -5.964 -2.992 1.00 90.75 98 ALA A O 1
ATOM 750 N N . GLU A 1 99 ? -6.472 -6.417 -3.501 1.00 89.50 99 GLU A N 1
ATOM 751 C CA . GLU A 1 99 ? -6.595 -7.879 -3.531 1.00 89.50 99 GLU A CA 1
ATOM 752 C C . GLU A 1 99 ? -6.600 -8.507 -2.134 1.00 89.50 99 GLU A C 1
ATOM 754 O O . GLU A 1 99 ? -6.934 -9.679 -1.967 1.00 89.50 99 GLU A O 1
ATOM 759 N N . LYS A 1 100 ? -6.255 -7.724 -1.103 1.00 90.62 100 LYS A N 1
ATOM 760 C CA . LYS A 1 100 ? -6.021 -8.204 0.269 1.00 90.62 100 LYS A CA 1
ATOM 761 C C . LYS A 1 100 ? -4.932 -9.285 0.333 1.00 90.62 100 LYS A C 1
ATOM 763 O O . LYS A 1 100 ? -4.953 -10.115 1.243 1.00 90.62 100 LYS A O 1
ATOM 768 N N . ALA A 1 101 ? -3.979 -9.246 -0.594 1.00 89.56 101 ALA A N 1
ATOM 769 C CA . ALA A 1 101 ? -2.845 -10.158 -0.645 1.00 89.56 101 ALA A CA 1
ATOM 770 C C . ALA A 1 101 ? -1.911 -9.965 0.570 1.00 89.56 101 ALA A C 1
ATOM 772 O O . ALA A 1 101 ? -1.939 -8.908 1.211 1.00 89.56 101 ALA A O 1
ATOM 773 N N . PRO A 1 102 ? -1.065 -10.944 0.927 1.00 92.88 102 PRO A N 1
ATOM 774 C CA . PRO A 1 102 ? -0.014 -10.751 1.928 1.00 92.88 102 PRO A CA 1
ATOM 775 C C . PRO A 1 102 ? 0.885 -9.545 1.602 1.00 92.88 102 PRO A C 1
ATOM 777 O O . PRO A 1 102 ? 1.068 -9.201 0.438 1.00 92.88 102 PRO A O 1
ATOM 780 N N . LEU A 1 103 ? 1.435 -8.871 2.624 1.00 94.75 103 LEU A N 1
ATOM 781 C CA . LEU A 1 103 ? 2.433 -7.822 2.367 1.00 94.75 103 LEU A CA 1
ATOM 782 C C . LEU A 1 103 ? 3.714 -8.469 1.817 1.00 94.75 103 LEU A C 1
ATOM 784 O O . LEU A 1 103 ? 4.148 -9.475 2.383 1.00 94.75 103 LEU A O 1
ATOM 788 N N . PRO A 1 104 ? 4.326 -7.904 0.763 1.00 93.88 104 PRO A N 1
ATOM 789 C CA . PRO 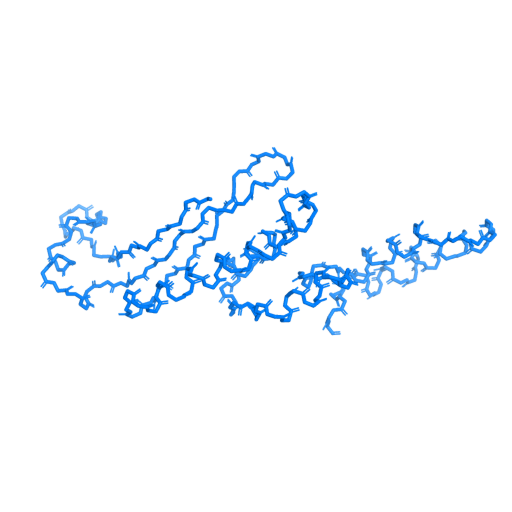A 1 104 ? 5.556 -8.442 0.200 1.00 93.88 104 PRO A CA 1
ATOM 790 C C . PRO A 1 104 ? 6.724 -8.255 1.170 1.00 93.88 104 PRO A C 1
ATOM 792 O O . PRO A 1 104 ? 6.742 -7.318 1.976 1.00 93.88 104 PRO A O 1
ATOM 795 N N . ASP A 1 105 ? 7.712 -9.144 1.093 1.00 94.81 105 ASP A N 1
ATOM 796 C CA . ASP A 1 105 ? 8.927 -9.037 1.898 1.00 94.81 105 ASP A CA 1
ATOM 797 C C . ASP A 1 105 ? 9.729 -7.778 1.529 1.00 94.81 105 ASP A C 1
ATOM 799 O O . ASP A 1 105 ? 9.877 -7.434 0.354 1.00 94.81 105 ASP A O 1
ATOM 803 N N . VAL A 1 106 ? 10.240 -7.070 2.539 1.00 96.12 106 VAL A N 1
ATOM 804 C CA . VAL A 1 106 ? 10.911 -5.773 2.350 1.00 96.12 106 VAL A CA 1
ATOM 805 C C . VAL A 1 106 ? 12.237 -5.930 1.608 1.00 96.12 106 VAL A C 1
ATOM 807 O O . VAL A 1 106 ? 12.547 -5.126 0.729 1.00 96.12 106 VAL A O 1
ATOM 810 N N . GLU A 1 107 ? 13.021 -6.952 1.947 1.00 94.50 107 GLU A N 1
ATOM 811 C CA . GLU A 1 107 ? 14.341 -7.165 1.352 1.00 94.50 107 GLU A CA 1
ATOM 812 C C . GLU A 1 107 ? 14.218 -7.674 -0.082 1.00 94.50 107 GLU A C 1
ATOM 814 O O . GLU A 1 107 ? 14.923 -7.190 -0.968 1.00 94.50 107 GLU A O 1
ATOM 819 N N . GLU A 1 108 ? 13.275 -8.578 -0.344 1.00 89.56 108 GLU A N 1
ATOM 820 C CA . GLU A 1 108 ? 12.986 -9.028 -1.704 1.00 89.56 108 GLU A CA 1
ATOM 821 C C . GLU A 1 108 ? 12.479 -7.888 -2.591 1.00 89.56 108 GLU A C 1
ATOM 823 O O . GLU A 1 108 ? 12.999 -7.688 -3.690 1.00 89.56 108 GLU A O 1
ATOM 828 N N . THR A 1 109 ? 11.546 -7.073 -2.090 1.00 92.50 109 THR A N 1
ATOM 829 C CA . THR A 1 109 ? 11.065 -5.883 -2.813 1.00 92.50 109 THR A CA 1
ATOM 830 C C . THR A 1 109 ? 12.226 -4.938 -3.132 1.00 92.50 109 THR A C 1
ATOM 832 O O . THR A 1 109 ? 12.336 -4.444 -4.252 1.00 92.50 109 THR A O 1
ATOM 835 N N . ARG A 1 110 ? 13.156 -4.729 -2.186 1.00 92.44 110 ARG A N 1
ATOM 836 C CA . ARG A 1 110 ? 14.359 -3.915 -2.422 1.00 92.44 110 ARG A CA 1
ATOM 837 C C . ARG A 1 110 ? 15.227 -4.489 -3.539 1.00 92.44 110 ARG A C 1
ATOM 839 O O . ARG A 1 110 ? 15.719 -3.729 -4.371 1.00 92.44 110 ARG A O 1
ATOM 846 N N . ARG A 1 111 ? 15.459 -5.806 -3.548 1.00 86.88 111 ARG A N 1
ATOM 847 C CA . ARG A 1 111 ? 16.270 -6.472 -4.582 1.00 86.88 111 ARG A CA 1
ATOM 848 C C . ARG A 1 111 ? 15.647 -6.317 -5.964 1.00 86.88 111 ARG A C 1
ATOM 850 O O . ARG A 1 111 ? 16.361 -5.978 -6.909 1.00 86.88 111 ARG A O 1
ATOM 857 N N . ARG A 1 112 ? 14.335 -6.522 -6.075 1.00 85.06 112 ARG A N 1
ATOM 858 C CA . ARG A 1 112 ? 13.602 -6.362 -7.336 1.00 85.06 112 ARG A CA 1
ATOM 859 C C . ARG A 1 112 ? 13.656 -4.922 -7.837 1.00 85.06 112 ARG A C 1
ATOM 861 O O . ARG A 1 112 ? 14.107 -4.706 -8.956 1.00 85.06 112 ARG A O 1
ATOM 868 N N . LEU A 1 113 ? 13.376 -3.950 -6.963 1.00 87.62 113 LEU A N 1
ATOM 869 C CA . LEU A 1 113 ? 13.461 -2.523 -7.292 1.00 87.62 113 LEU A CA 1
ATOM 870 C C . LEU A 1 113 ? 14.855 -2.144 -7.816 1.00 87.62 113 LEU A C 1
ATOM 872 O O . LEU A 1 113 ? 14.980 -1.566 -8.888 1.00 87.62 113 LEU A O 1
ATOM 876 N N . LYS A 1 114 ? 15.922 -2.542 -7.107 1.00 84.56 114 LYS A N 1
ATOM 877 C CA . LYS A 1 114 ? 17.309 -2.242 -7.510 1.00 84.56 114 LYS A CA 1
ATOM 878 C C . LYS A 1 114 ? 17.740 -2.909 -8.813 1.00 84.56 114 LYS A C 1
ATOM 880 O O . LYS A 1 114 ? 18.651 -2.416 -9.469 1.00 84.56 114 LYS A O 1
ATOM 885 N N . SER A 1 115 ? 17.147 -4.049 -9.153 1.00 78.62 115 SER A N 1
ATOM 886 C CA . SER A 1 115 ? 17.455 -4.771 -10.391 1.00 78.62 115 SER A CA 1
ATOM 887 C C . SER A 1 115 ? 16.543 -4.383 -11.556 1.00 78.62 115 SER A C 1
ATOM 889 O O . SER A 1 115 ? 16.688 -4.954 -12.634 1.00 78.62 115 SER A O 1
ATOM 891 N N . GLY A 1 116 ? 15.630 -3.421 -11.359 1.00 72.19 116 GLY A N 1
ATOM 892 C CA . GLY A 1 116 ? 14.647 -3.017 -12.366 1.00 72.19 116 GLY A CA 1
ATOM 893 C C . GLY A 1 116 ? 13.638 -4.116 -12.703 1.00 72.19 116 GLY A C 1
ATOM 894 O O . GLY A 1 116 ? 13.006 -4.062 -13.754 1.00 72.19 116 GLY A O 1
ATOM 895 N N . GLN A 1 117 ? 13.513 -5.137 -11.848 1.00 69.19 117 GLN A N 1
ATOM 896 C CA . GLN A 1 117 ? 12.447 -6.126 -11.969 1.00 69.19 117 GLN A CA 1
ATOM 897 C C . GLN A 1 117 ? 11.133 -5.485 -11.540 1.00 69.19 117 GLN A C 1
ATOM 899 O O . GLN A 1 117 ? 11.109 -4.697 -10.588 1.00 69.19 117 GLN A O 1
ATOM 904 N N . ASP A 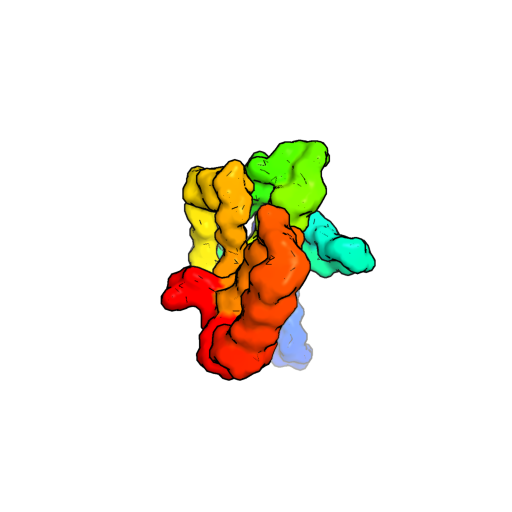1 118 ? 10.047 -5.837 -12.225 1.00 70.81 118 ASP A N 1
ATOM 905 C CA . ASP A 1 118 ? 8.735 -5.311 -11.876 1.00 70.81 118 ASP A CA 1
ATOM 906 C C . ASP A 1 118 ? 8.381 -5.711 -10.431 1.00 70.81 118 ASP A C 1
ATOM 908 O O . ASP A 1 118 ? 8.558 -6.854 -10.000 1.00 70.81 118 ASP A O 1
ATOM 912 N N . LEU A 1 119 ? 7.951 -4.724 -9.644 1.00 73.19 119 LEU A N 1
ATOM 913 C CA . LEU A 1 119 ? 7.484 -4.935 -8.270 1.00 73.19 119 LEU A CA 1
ATOM 914 C C . LEU A 1 119 ? 6.047 -5.416 -8.228 1.00 73.19 119 LEU A C 1
ATOM 916 O O . LEU A 1 119 ? 5.564 -5.918 -7.213 1.00 73.19 119 LEU A O 1
ATOM 920 N N . ILE A 1 120 ? 5.348 -5.183 -9.320 1.00 62.19 120 ILE A N 1
ATOM 921 C CA . ILE A 1 120 ? 3.978 -5.558 -9.487 1.00 62.19 120 ILE A CA 1
ATOM 922 C C . ILE A 1 120 ? 4.034 -6.718 -10.467 1.00 62.19 120 ILE A C 1
ATOM 924 O O . ILE A 1 120 ? 4.716 -6.635 -11.473 1.00 62.19 120 ILE A O 1
ATOM 928 N N . GLY A 1 121 ? 3.298 -7.800 -10.261 1.00 61.16 121 GLY A N 1
ATOM 929 C CA . GLY A 1 121 ? 3.077 -8.753 -11.353 1.00 61.16 121 GLY A CA 1
ATOM 930 C C . GLY A 1 121 ? 2.213 -8.134 -12.467 1.00 61.16 121 GLY A C 1
ATOM 931 O O . GLY A 1 121 ? 1.358 -8.830 -13.003 1.00 61.16 121 GLY A O 1
ATOM 932 N N . ARG A 1 122 ? 2.294 -6.814 -12.715 1.00 56.47 122 ARG A N 1
ATOM 933 C CA . ARG A 1 122 ? 1.441 -6.067 -13.645 1.00 56.47 122 ARG A CA 1
ATOM 934 C C . ARG A 1 122 ? 1.945 -6.158 -15.054 1.00 56.47 122 ARG A C 1
ATOM 936 O O . ARG A 1 122 ? 1.097 -6.110 -15.934 1.00 56.47 122 ARG A O 1
ATOM 943 N N . LEU A 1 123 ? 3.259 -6.258 -15.263 1.00 71.62 123 LEU A N 1
ATOM 944 C CA . LEU A 1 123 ? 3.767 -6.342 -16.614 1.00 71.62 123 LEU A CA 1
ATOM 945 C C . LEU A 1 123 ? 3.260 -7.629 -17.246 1.00 71.62 123 LEU A C 1
ATOM 947 O O . LEU A 1 123 ? 3.698 -8.742 -16.942 1.00 71.62 123 LEU A O 1
ATOM 951 N N . THR A 1 124 ? 2.296 -7.462 -18.132 1.00 84.50 124 THR A N 1
ATOM 952 C CA . THR A 1 124 ? 1.912 -8.528 -19.026 1.00 84.50 124 THR A CA 1
ATOM 953 C C . THR A 1 124 ? 3.076 -8.810 -19.966 1.00 84.50 124 THR A C 1
ATOM 955 O O . THR A 1 124 ? 3.889 -7.930 -20.276 1.00 84.50 124 THR A O 1
ATOM 958 N N . VAL A 1 125 ? 3.149 -10.029 -20.492 1.00 84.75 125 VAL A N 1
ATOM 959 C CA . VAL A 1 125 ? 4.120 -10.358 -21.541 1.00 84.75 125 VAL A CA 1
ATOM 960 C C . VAL A 1 125 ? 4.012 -9.354 -22.700 1.00 84.75 125 VAL A C 1
ATOM 962 O O . VAL A 1 125 ? 5.021 -8.991 -23.298 1.00 84.75 125 VAL A O 1
ATOM 965 N N . GLY A 1 126 ? 2.810 -8.845 -22.998 1.00 88.75 126 GLY A N 1
ATOM 966 C CA . GLY A 1 126 ? 2.589 -7.851 -24.045 1.00 88.75 126 GLY A CA 1
ATOM 967 C C . GLY A 1 126 ? 3.269 -6.509 -23.773 1.00 88.75 126 GLY A C 1
ATOM 968 O O . GLY A 1 126 ? 3.918 -5.972 -24.671 1.00 88.75 126 GLY A O 1
ATOM 969 N N . GLU A 1 127 ? 3.152 -5.988 -22.554 1.00 83.69 127 GLU A N 1
ATOM 970 C CA . GLU A 1 127 ? 3.790 -4.731 -22.144 1.00 83.69 127 GLU A CA 1
ATOM 971 C C . GLU A 1 127 ? 5.312 -4.886 -22.021 1.00 83.69 127 GLU A C 1
ATOM 973 O O . GLU A 1 127 ? 6.063 -3.994 -22.421 1.00 83.69 127 GLU A O 1
ATOM 978 N N . TRP A 1 128 ? 5.789 -6.047 -21.557 1.00 87.06 128 TRP A N 1
ATOM 979 C CA . TRP A 1 128 ? 7.219 -6.363 -21.549 1.00 87.06 128 TRP A CA 1
ATOM 980 C C . TRP A 1 128 ? 7.809 -6.382 -22.961 1.00 87.06 128 TRP A C 1
ATOM 982 O O . TRP A 1 128 ? 8.882 -5.825 -23.194 1.00 87.06 128 TRP A O 1
ATOM 992 N N . LEU A 1 129 ? 7.100 -6.980 -23.926 1.00 92.00 129 LEU A N 1
ATOM 993 C CA . LEU A 1 129 ? 7.536 -7.022 -25.323 1.00 92.00 129 LEU A CA 1
ATOM 994 C C . LEU A 1 129 ? 7.642 -5.622 -25.941 1.00 92.00 129 LEU A C 1
ATOM 996 O O . LEU A 1 129 ? 8.564 -5.388 -26.724 1.00 92.00 129 LEU A O 1
ATOM 1000 N N . ASP A 1 130 ? 6.756 -4.689 -25.575 1.00 88.81 130 ASP A N 1
ATOM 1001 C CA . ASP A 1 130 ? 6.843 -3.294 -26.028 1.00 88.81 130 ASP A CA 1
ATOM 1002 C C . ASP A 1 130 ? 8.095 -2.599 -25.492 1.00 88.81 130 ASP A C 1
ATOM 1004 O O . ASP A 1 130 ? 8.846 -1.990 -26.258 1.00 88.81 130 ASP A O 1
ATOM 1008 N N . GLN A 1 131 ? 8.359 -2.733 -24.190 1.00 83.12 131 GLN A N 1
ATOM 1009 C CA . GLN A 1 131 ? 9.551 -2.158 -23.563 1.00 83.12 131 GLN A CA 1
ATOM 1010 C C . GLN A 1 131 ? 10.836 -2.777 -24.129 1.00 83.12 131 GLN A C 1
ATOM 1012 O O . GLN A 1 131 ? 11.783 -2.067 -24.481 1.00 83.12 131 GLN A O 1
ATOM 1017 N N . TRP A 1 132 ? 10.856 -4.104 -24.284 1.00 87.25 132 TRP A N 1
ATOM 1018 C CA . TRP A 1 132 ? 11.975 -4.832 -24.873 1.00 87.25 132 TRP A CA 1
ATOM 1019 C C . TRP A 1 132 ? 12.257 -4.368 -26.301 1.00 87.25 132 TRP A C 1
ATOM 1021 O O . TRP A 1 132 ? 13.417 -4.128 -26.643 1.00 87.25 132 TRP A O 1
ATOM 1031 N N . LEU A 1 133 ? 11.217 -4.206 -27.127 1.00 91.38 133 LEU A N 1
ATOM 1032 C CA . LEU A 1 133 ? 11.355 -3.749 -28.507 1.00 91.38 133 LEU A CA 1
ATOM 1033 C C . LEU A 1 133 ? 11.872 -2.306 -28.567 1.00 91.38 133 LEU A C 1
ATOM 1035 O O . LEU A 1 133 ? 12.785 -2.029 -29.347 1.00 91.38 133 LEU A O 1
ATOM 1039 N N . ALA A 1 134 ? 11.358 -1.415 -27.714 1.00 82.25 134 ALA A N 1
ATOM 1040 C CA . ALA A 1 134 ? 11.803 -0.023 -27.623 1.00 82.25 134 ALA A CA 1
ATOM 1041 C C . ALA A 1 134 ? 13.290 0.105 -27.233 1.00 82.25 134 ALA A C 1
ATOM 1043 O O . ALA A 1 134 ? 13.985 1.006 -27.706 1.00 82.25 134 ALA A O 1
ATOM 1044 N N . GLY A 1 135 ? 13.809 -0.823 -26.421 1.00 76.94 135 GLY A N 1
ATOM 1045 C CA . GLY A 1 135 ? 15.218 -0.865 -26.017 1.00 76.94 135 GLY A CA 1
ATOM 1046 C C . GLY A 1 135 ? 16.186 -1.453 -27.057 1.00 76.94 135 GLY A C 1
ATOM 1047 O O . GLY A 1 135 ? 17.406 -1.381 -26.874 1.00 76.94 135 GLY A O 1
ATOM 1048 N N . LYS A 1 136 ? 15.703 -2.054 -28.156 1.00 86.50 136 LYS A N 1
ATOM 1049 C CA . LYS A 1 136 ? 16.576 -2.728 -29.135 1.00 86.50 136 LYS A CA 1
ATOM 1050 C C . LYS A 1 136 ? 17.320 -1.747 -30.039 1.00 86.50 136 LYS A C 1
ATOM 1052 O O . LYS A 1 136 ? 16.735 -1.010 -30.824 1.00 86.50 136 LYS A O 1
ATOM 1057 N N . ARG A 1 137 ? 18.653 -1.849 -30.047 1.00 90.75 137 ARG A N 1
ATOM 1058 C CA . ARG A 1 137 ? 19.537 -1.113 -30.969 1.00 90.75 137 ARG A CA 1
ATOM 1059 C C . ARG A 1 137 ? 20.087 -2.047 -32.050 1.00 90.75 137 ARG A C 1
ATOM 1061 O O . ARG A 1 137 ? 21.214 -2.521 -31.959 1.00 90.75 137 ARG A O 1
ATOM 1068 N N . ILE A 1 138 ? 19.269 -2.344 -33.060 1.00 91.75 138 ILE A N 1
ATOM 1069 C CA . ILE A 1 138 ? 19.623 -3.204 -34.207 1.00 91.75 138 ILE A CA 1
ATOM 1070 C C . ILE A 1 138 ? 19.233 -2.541 -35.536 1.00 91.75 138 ILE A C 1
ATOM 1072 O O . ILE A 1 138 ? 18.610 -1.481 -35.558 1.00 91.75 138 ILE A O 1
ATOM 1076 N N . ARG A 1 139 ? 19.591 -3.162 -36.670 1.00 92.88 139 ARG A N 1
ATOM 1077 C CA . ARG A 1 139 ? 19.209 -2.666 -38.005 1.00 92.88 139 ARG A CA 1
ATOM 1078 C C . ARG A 1 139 ? 17.684 -2.564 -38.139 1.00 92.88 139 ARG A C 1
ATOM 1080 O O . ARG A 1 139 ? 16.964 -3.449 -37.684 1.00 92.88 139 ARG A O 1
ATOM 1087 N N . LYS A 1 140 ? 17.214 -1.539 -38.860 1.00 91.81 140 LYS A N 1
ATOM 1088 C CA . LYS A 1 140 ? 15.784 -1.242 -39.075 1.00 91.81 140 LYS A CA 1
ATOM 1089 C C . LYS A 1 140 ? 14.971 -2.442 -39.576 1.00 91.81 140 LYS A C 1
ATOM 1091 O O . LYS A 1 140 ? 13.869 -2.672 -39.103 1.00 91.81 140 LYS A O 1
ATOM 1096 N N . SER A 1 141 ? 15.528 -3.247 -40.481 1.00 92.94 141 SER A N 1
ATOM 1097 C CA . SER A 1 141 ? 14.870 -4.467 -40.972 1.00 92.94 141 SER A CA 1
ATOM 1098 C C . SER A 1 141 ? 14.625 -5.505 -39.871 1.00 92.94 141 SER A C 1
ATOM 1100 O O . SER A 1 141 ? 13.603 -6.183 -39.883 1.00 92.94 141 SER A O 1
ATOM 1102 N N . GLY A 1 142 ? 15.536 -5.612 -38.901 1.00 91.06 142 GLY A N 1
ATOM 1103 C CA . GLY A 1 142 ? 15.378 -6.481 -37.737 1.00 91.06 142 GLY A CA 1
ATOM 1104 C C . GLY A 1 142 ? 14.322 -5.964 -36.763 1.00 91.06 142 GLY A C 1
ATOM 1105 O O . GLY A 1 142 ? 13.521 -6.759 -36.283 1.00 91.06 142 GLY A O 1
ATOM 1106 N N . LEU A 1 143 ? 14.288 -4.648 -36.524 1.00 93.31 143 LEU A N 1
ATOM 1107 C CA . LEU A 1 143 ? 13.248 -4.014 -35.705 1.00 93.31 143 LEU A CA 1
ATOM 1108 C C . LEU A 1 143 ? 11.855 -4.236 -36.300 1.00 93.31 143 LEU A C 1
ATOM 1110 O O . LEU A 1 143 ? 10.984 -4.738 -35.601 1.00 93.31 143 LEU A O 1
ATOM 1114 N N . ASN A 1 144 ? 11.675 -3.968 -37.597 1.00 94.62 144 ASN A N 1
ATOM 1115 C CA . ASN A 1 144 ? 10.387 -4.150 -38.277 1.00 94.62 144 ASN A CA 1
ATOM 1116 C C . ASN A 1 144 ? 9.886 -5.600 -38.208 1.00 94.62 144 ASN A C 1
ATOM 1118 O O . ASN A 1 144 ? 8.687 -5.842 -38.082 1.00 94.62 144 ASN A O 1
ATOM 1122 N N . ARG A 1 145 ? 10.798 -6.578 -38.304 1.00 95.62 145 ARG A N 1
ATOM 1123 C CA . ARG A 1 145 ? 10.443 -7.993 -38.161 1.00 95.62 145 ARG A CA 1
ATOM 1124 C C . ARG A 1 145 ? 9.967 -8.299 -36.742 1.00 95.62 145 ARG A C 1
ATOM 1126 O O . ARG A 1 145 ? 8.905 -8.885 -36.595 1.00 95.62 145 ARG A O 1
ATOM 1133 N N . TYR A 1 146 ? 10.707 -7.865 -35.720 1.00 95.38 146 TYR A N 1
ATOM 1134 C CA . TYR A 1 146 ? 10.295 -8.082 -34.332 1.00 95.38 146 TYR A CA 1
ATOM 1135 C C . TYR A 1 146 ? 8.985 -7.374 -33.991 1.00 95.38 146 TYR A C 1
ATOM 1137 O O . TYR A 1 146 ? 8.155 -7.960 -33.310 1.00 95.38 146 TYR A O 1
ATOM 1145 N N . GLU A 1 147 ? 8.760 -6.161 -34.492 1.00 96.19 147 GLU A N 1
ATOM 1146 C CA . GLU A 1 147 ? 7.485 -5.457 -34.332 1.00 96.19 147 GLU A CA 1
ATOM 1147 C C . GLU A 1 147 ? 6.319 -6.265 -34.919 1.00 96.19 147 GLU A C 1
ATOM 1149 O O . GLU A 1 147 ? 5.284 -6.435 -34.273 1.00 96.19 147 GLU A O 1
ATOM 1154 N N . MET A 1 148 ? 6.502 -6.808 -36.126 1.00 97.19 148 MET A N 1
ATOM 1155 C CA . MET A 1 148 ? 5.512 -7.662 -36.777 1.00 97.19 148 MET A CA 1
ATOM 1156 C C . MET A 1 148 ? 5.260 -8.936 -35.964 1.00 97.19 148 MET A C 1
ATOM 1158 O O . MET A 1 148 ? 4.107 -9.209 -35.634 1.00 97.19 148 MET A O 1
ATOM 1162 N N . ASP A 1 149 ? 6.315 -9.653 -35.570 1.00 96.56 149 ASP A N 1
ATOM 1163 C CA . ASP A 1 149 ? 6.211 -10.892 -34.792 1.00 96.56 149 ASP A CA 1
ATOM 1164 C C . ASP A 1 149 ? 5.513 -10.652 -33.442 1.00 96.56 149 ASP A C 1
ATOM 1166 O O . ASP A 1 149 ? 4.621 -11.405 -33.041 1.00 96.56 149 ASP A O 1
ATOM 1170 N N . ILE A 1 150 ? 5.860 -9.559 -32.758 1.00 96.62 150 ILE A N 1
ATOM 1171 C CA . ILE A 1 150 ? 5.244 -9.159 -31.490 1.00 96.62 150 ILE A CA 1
ATOM 1172 C C . ILE A 1 150 ? 3.759 -8.861 -31.681 1.00 96.62 150 ILE A C 1
ATOM 1174 O O . ILE A 1 150 ? 2.928 -9.389 -30.942 1.00 96.62 150 ILE A O 1
ATOM 1178 N N . ARG A 1 151 ? 3.411 -8.044 -32.679 1.00 96.62 151 ARG A N 1
ATOM 1179 C CA . ARG A 1 151 ? 2.032 -7.607 -32.924 1.00 96.62 151 ARG A CA 1
ATOM 1180 C C . ARG A 1 151 ? 1.127 -8.738 -33.416 1.00 96.62 151 ARG A C 1
ATOM 1182 O O . ARG A 1 151 ? -0.035 -8.783 -33.026 1.00 96.62 151 ARG A O 1
ATOM 1189 N N . VAL A 1 152 ? 1.631 -9.608 -34.291 1.00 97.31 152 VAL A N 1
ATOM 1190 C CA . VAL A 1 152 ? 0.831 -10.626 -34.995 1.00 97.31 152 VAL A CA 1
ATOM 1191 C C . VAL A 1 152 ? 0.820 -11.962 -34.254 1.00 97.31 152 VAL A C 1
ATOM 1193 O O . VAL A 1 152 ? -0.210 -12.634 -34.237 1.00 97.31 152 VAL A O 1
ATOM 1196 N N . HIS A 1 153 ? 1.933 -12.359 -33.635 1.00 95.94 153 HIS A N 1
ATOM 1197 C CA . HIS A 1 153 ? 2.084 -13.707 -33.084 1.00 95.94 153 HIS A CA 1
ATOM 1198 C C . HIS A 1 153 ? 2.148 -13.724 -31.560 1.00 95.94 153 HIS A C 1
ATOM 1200 O O . HIS A 1 153 ? 1.436 -14.510 -30.944 1.00 95.94 153 HIS A O 1
ATOM 1206 N N . LEU A 1 154 ? 2.945 -12.861 -30.931 1.00 95.50 154 LEU A N 1
ATOM 1207 C CA . LEU A 1 154 ? 3.155 -12.955 -29.484 1.00 95.50 154 LEU A CA 1
ATOM 1208 C C . LEU A 1 154 ? 2.007 -12.323 -28.694 1.00 95.50 154 LEU A C 1
ATOM 1210 O O . LEU A 1 154 ? 1.342 -13.005 -27.914 1.00 95.50 154 LEU A O 1
ATOM 1214 N N . LYS A 1 155 ? 1.717 -11.038 -28.922 1.00 94.50 155 LYS A N 1
ATOM 1215 C CA . LYS A 1 155 ? 0.695 -10.312 -28.157 1.00 94.50 155 LYS A CA 1
ATOM 1216 C C . LYS A 1 155 ? -0.687 -10.974 -28.185 1.00 94.50 155 LYS A C 1
ATOM 1218 O O . LYS A 1 155 ? -1.273 -11.094 -27.111 1.00 94.50 155 LYS A O 1
ATOM 1223 N N . PRO A 1 156 ? -1.200 -11.460 -29.332 1.00 97.19 156 PRO A N 1
ATOM 1224 C CA . PRO A 1 156 ? -2.520 -12.087 -29.361 1.00 97.19 156 PRO A CA 1
ATOM 1225 C C . PRO A 1 156 ? -2.617 -13.382 -28.545 1.00 97.19 156 PRO A C 1
ATOM 1227 O O . PRO A 1 156 ? -3.684 -13.674 -28.016 1.00 97.19 156 PRO A O 1
ATOM 1230 N N . HIS A 1 157 ? -1.528 -14.150 -28.433 1.00 95.12 157 HIS A N 1
ATOM 1231 C CA . HIS A 1 157 ? -1.559 -15.477 -27.809 1.00 95.12 157 HIS A CA 1
ATOM 1232 C C . HIS A 1 157 ? -1.108 -15.462 -26.355 1.00 95.12 157 HIS A C 1
ATOM 1234 O O . HIS A 1 157 ? -1.729 -16.117 -25.529 1.00 95.12 157 HIS A O 1
ATOM 1240 N N . ILE A 1 158 ? -0.045 -14.719 -26.041 1.00 91.75 158 ILE A N 1
ATOM 1241 C CA . ILE A 1 158 ? 0.562 -14.723 -24.704 1.00 91.75 158 ILE A CA 1
ATOM 1242 C C . ILE A 1 158 ? 0.604 -13.348 -24.052 1.00 91.75 158 ILE A C 1
ATOM 1244 O O . ILE A 1 158 ? 0.917 -13.239 -22.874 1.00 91.75 158 ILE A O 1
ATOM 1248 N N . GLY A 1 159 ? 0.263 -12.289 -24.788 1.00 85.69 159 GLY A N 1
ATOM 1249 C CA . GLY A 1 159 ? 0.428 -10.916 -24.323 1.00 85.69 159 GLY A CA 1
ATOM 1250 C C . GLY A 1 159 ? -0.443 -10.517 -23.135 1.00 85.69 159 GLY A C 1
ATOM 1251 O O . GLY A 1 159 ? -0.200 -9.455 -22.589 1.00 85.69 159 GLY A O 1
ATOM 1252 N N . HIS A 1 160 ? -1.432 -11.327 -22.754 1.00 82.81 160 HIS A N 1
ATOM 1253 C CA . HIS A 1 160 ? -2.324 -11.093 -21.616 1.00 82.81 160 HIS A CA 1
ATOM 1254 C C . HIS A 1 160 ? -1.895 -11.841 -20.342 1.00 82.81 160 HIS A C 1
ATOM 1256 O O . HIS A 1 160 ? -2.459 -11.581 -19.281 1.00 82.81 160 HIS A O 1
ATOM 1262 N N . HIS A 1 161 ? -0.931 -12.766 -20.437 1.00 81.62 161 HIS A N 1
ATOM 1263 C CA . HIS A 1 161 ? -0.350 -13.427 -19.268 1.00 81.62 161 HIS A CA 1
ATOM 1264 C C . HIS A 1 161 ? 0.547 -12.459 -18.511 1.00 81.62 161 HIS A C 1
ATOM 1266 O O . HIS A 1 161 ? 1.214 -11.624 -19.133 1.00 81.62 161 HIS A O 1
ATOM 1272 N N . ARG A 1 162 ? 0.585 -12.581 -17.184 1.00 79.75 162 ARG A N 1
ATOM 1273 C CA . ARG A 1 162 ? 1.553 -11.839 -16.376 1.00 79.75 162 ARG A CA 1
ATOM 1274 C C . ARG A 1 162 ? 2.929 -12.467 -16.586 1.00 79.75 162 ARG A C 1
ATOM 1276 O O . ARG A 1 162 ? 3.043 -13.668 -16.802 1.00 79.75 162 ARG A O 1
ATOM 1283 N N . LEU A 1 163 ? 3.986 -11.659 -16.546 1.00 70.31 163 LEU A N 1
ATOM 1284 C CA . LEU A 1 163 ? 5.357 -12.146 -16.748 1.00 70.31 163 LEU A CA 1
ATOM 1285 C C . LEU A 1 163 ? 5.807 -13.152 -15.664 1.00 70.31 163 LEU A C 1
ATOM 1287 O O . LEU A 1 163 ? 6.780 -13.871 -15.871 1.00 70.31 163 LEU A O 1
ATOM 1291 N N . GLU A 1 164 ? 5.114 -13.187 -14.523 1.00 63.41 164 GLU A N 1
ATOM 1292 C CA . GLU A 1 164 ? 5.406 -14.068 -13.384 1.00 63.41 164 GLU A CA 1
ATOM 1293 C C . GLU A 1 164 ? 4.543 -15.350 -13.331 1.00 63.41 164 GLU A C 1
ATOM 1295 O O . GLU A 1 164 ? 4.733 -16.140 -12.404 1.00 63.41 164 GLU A O 1
ATOM 1300 N N . ASP A 1 165 ? 3.608 -15.546 -14.277 1.00 56.59 165 ASP A N 1
ATOM 1301 C CA . ASP A 1 165 ? 2.723 -16.729 -14.350 1.00 56.59 165 ASP A CA 1
ATOM 1302 C C . ASP A 1 165 ? 3.426 -17.994 -14.891 1.00 56.59 165 ASP A C 1
ATOM 1304 O O . ASP A 1 165 ? 4.331 -17.877 -15.755 1.00 56.59 165 ASP A O 1
#

Mean predicted aligned error: 9.32 Å

pLDDT: mean 89.6, std 8.13, range [56.47, 97.88]

Nearest PDB structures (foldseek):
  6skg-assembly1_Ai  TM=3.927E-01  e=1.476E+00  Thermococcus kodakarensis
  6lqt-assembly1_SG  TM=3.405E-01  e=3.510E+00  Saccharomyces cerevisiae S288C
  8uu4-assembly1_g  TM=3.590E-01  e=6.936E+00  Listeria innocua
  3gty-assembly3_S  TM=2.426E-01  e=3.300E+00  Thermotoga maritima
  5zfq-assembly1_A  TM=2.876E-01  e=4.784E+00  Geobacter sulfurreducens PCA

Radius of gyration: 21.96 Å; Cα contacts (8 Å, |Δi|>4): 211; chains: 1; bounding box: 54×30×68 Å

Secondary structure (DSSP, 8-state):
--EEEEEE---B-TTT--B-GGG-HHHHH-TTSSEEEEEEEPPPPTT----EEEEEEESSHHHHHHHHHHHHHHHTTS-TT-HHHHHHHHHHHHHHHHHTPPPPPHHHHHHHHHTT--SSTT-BHHHHHHHHHHT--S-HHHHHHHHHHIIIIIHHHHTTSBTT-

Foldseek 3Di:
DDKDKDFFAQDADPVPRHGCTPVDPCVVVDVQHGWIKMKAWAPAAPVRHTDIAIDIDHRDPVVRVVVVVLLVLLCVLDDPPCVPSSNQSRVLRRVCRVVVPDDDDNVVLSVCSVVVHRSHLPQFPLNVLVVVLVPDDDDPVVSVVSVCCSVPPPCVPRRRHRPVD